Protein AF-A0A973LWS9-F1 (afdb_monomer_lite)

pLDDT: mean 93.08, std 3.89, range [81.31, 97.62]

Foldseek 3Di:
DDWPAPPDQQETDDDDDDPVCPPVCPRLVVVVVRVVVSVVVVHPHHDYPPDDPPVVCCVSPVDDDDDDDDDDDDDPD

Radius of gyration: 14.51 Å; chains: 1; bounding box: 36×34×40 Å

Structure (mmCIF, N/CA/C/O backbone):
data_AF-A0A973LWS9-F1
#
_entry.id   AF-A0A973LWS9-F1
#
loop_
_atom_site.group_PDB
_atom_site.id
_atom_site.type_symbol
_atom_site.label_atom_id
_atom_site.label_alt_id
_atom_site.label_comp_id
_atom_site.label_asym_id
_atom_site.label_entity_id
_atom_site.label_seq_id
_atom_site.pdbx_PDB_ins_code
_atom_site.Cartn_x
_atom_site.Cartn_y
_atom_site.Cartn_z
_atom_site.occupancy
_atom_site.B_iso_or_equiv
_atom_site.auth_seq_id
_atom_site.auth_comp_id
_atom_site.auth_asym_id
_atom_site.auth_atom_id
_atom_site.pdbx_PDB_model_num
ATOM 1 N N . ALA A 1 1 ? 3.771 -13.738 0.769 1.00 88.81 1 ALA A N 1
ATOM 2 C CA . ALA A 1 1 ? 3.488 -12.330 0.398 1.00 88.81 1 ALA A CA 1
ATOM 3 C C . ALA A 1 1 ? 4.070 -11.422 1.477 1.00 88.81 1 ALA A C 1
ATOM 5 O O . ALA A 1 1 ? 4.194 -11.888 2.601 1.00 88.81 1 ALA A O 1
ATOM 6 N N . PHE A 1 2 ? 4.435 -10.181 1.156 1.00 94.88 2 PHE A N 1
ATOM 7 C CA . PHE A 1 2 ? 4.993 -9.213 2.110 1.00 94.88 2 PHE A CA 1
ATOM 8 C C . PHE A 1 2 ? 4.335 -7.837 1.949 1.00 94.88 2 PHE A C 1
ATOM 10 O O . PHE A 1 2 ? 3.822 -7.520 0.872 1.00 94.88 2 PHE A O 1
ATOM 17 N N . ALA A 1 3 ? 4.369 -7.022 3.003 1.00 94.25 3 ALA A N 1
ATOM 18 C CA . ALA A 1 3 ? 3.995 -5.611 2.972 1.00 94.25 3 ALA A CA 1
ATOM 19 C C . ALA A 1 3 ? 4.860 -4.819 3.962 1.00 94.25 3 ALA A C 1
ATOM 21 O O . ALA A 1 3 ? 5.063 -5.262 5.090 1.00 94.25 3 ALA A O 1
ATOM 22 N N . ALA A 1 4 ? 5.340 -3.644 3.553 1.00 90.94 4 ALA A N 1
ATOM 23 C CA . ALA A 1 4 ? 5.953 -2.661 4.442 1.00 90.94 4 ALA A CA 1
ATOM 24 C C . ALA A 1 4 ? 4.847 -1.914 5.201 1.00 90.94 4 ALA A C 1
ATOM 26 O O . ALA A 1 4 ? 4.440 -0.802 4.861 1.00 90.94 4 ALA A O 1
ATOM 27 N N . TRP A 1 5 ? 4.295 -2.603 6.190 1.00 86.12 5 TRP A N 1
ATOM 28 C CA . TRP A 1 5 ? 3.210 -2.139 7.034 1.00 86.12 5 TRP A CA 1
ATOM 29 C C . TRP A 1 5 ? 3.735 -1.408 8.274 1.00 86.12 5 TRP A C 1
ATOM 31 O O . TRP A 1 5 ? 4.703 -1.853 8.879 1.00 86.12 5 TRP A O 1
ATOM 41 N N . GLY A 1 6 ? 3.110 -0.288 8.659 1.00 82.94 6 GLY A N 1
ATOM 42 C CA . GLY A 1 6 ? 3.435 0.424 9.904 1.00 82.94 6 GLY A CA 1
ATOM 43 C C . GLY A 1 6 ? 4.752 1.210 9.894 1.00 82.94 6 GLY A C 1
ATOM 44 O O . GLY A 1 6 ? 5.015 1.960 10.826 1.00 82.94 6 GLY A O 1
ATOM 45 N N . ALA A 1 7 ? 5.551 1.118 8.825 1.00 84.81 7 ALA A N 1
ATOM 46 C CA . ALA A 1 7 ? 6.810 1.858 8.688 1.00 84.81 7 ALA A CA 1
ATOM 47 C C . ALA A 1 7 ? 6.613 3.385 8.616 1.00 84.81 7 ALA A C 1
ATOM 49 O O . ALA A 1 7 ? 7.534 4.152 8.892 1.00 84.81 7 ALA A O 1
ATOM 50 N N . ARG A 1 8 ? 5.419 3.837 8.213 1.00 84.50 8 ARG A N 1
ATOM 51 C CA . ARG A 1 8 ? 5.015 5.245 8.156 1.00 84.50 8 ARG A CA 1
ATOM 52 C C . ARG A 1 8 ? 3.542 5.338 8.577 1.00 84.50 8 ARG A C 1
ATOM 54 O O . ARG A 1 8 ? 2.720 4.648 7.969 1.00 84.50 8 ARG A O 1
ATOM 61 N N . PRO A 1 9 ? 3.179 6.155 9.582 1.00 81.56 9 PRO A N 1
ATOM 62 C CA . PRO A 1 9 ? 1.782 6.329 9.975 1.00 81.56 9 PRO A CA 1
ATOM 63 C C . PRO A 1 9 ? 0.909 6.731 8.779 1.00 81.56 9 PRO A C 1
ATOM 65 O O . PRO A 1 9 ? 1.342 7.513 7.933 1.00 81.56 9 PRO A O 1
ATOM 68 N N . ALA A 1 10 ? -0.305 6.185 8.699 1.00 83.69 10 ALA A N 1
ATOM 69 C CA . ALA A 1 10 ? -1.272 6.413 7.616 1.00 83.69 10 ALA A CA 1
ATOM 70 C C . ALA A 1 10 ? -0.818 6.028 6.203 1.00 83.69 10 ALA A C 1
ATOM 72 O O . ALA A 1 10 ? -1.530 6.315 5.243 1.00 83.69 10 ALA A O 1
ATOM 73 N N . TRP A 1 11 ? 0.330 5.370 6.042 1.00 90.88 11 TRP A N 1
ATOM 74 C CA . TRP A 1 11 ? 0.845 4.940 4.747 1.00 90.88 11 TRP A CA 1
ATOM 75 C C . TRP A 1 11 ? 0.927 3.419 4.661 1.00 90.88 11 TRP A C 1
ATOM 77 O O . TRP A 1 11 ? 1.313 2.735 5.607 1.00 90.88 11 TRP A O 1
ATOM 87 N N . PHE A 1 12 ? 0.565 2.885 3.499 1.00 93.75 12 PHE A N 1
ATOM 88 C CA . PHE A 1 12 ? 0.670 1.473 3.167 1.00 93.75 12 PHE A CA 1
ATOM 89 C C . PHE A 1 12 ? 1.537 1.290 1.918 1.00 93.75 12 PHE A C 1
ATOM 91 O O . PHE A 1 12 ? 1.285 1.903 0.876 1.00 93.75 12 PHE A O 1
ATOM 98 N N . GLY A 1 13 ? 2.520 0.394 2.012 1.00 92.19 13 GLY A N 1
ATOM 99 C CA . GLY A 1 13 ? 3.335 -0.054 0.886 1.00 92.19 13 GLY A CA 1
ATOM 100 C C . GLY A 1 13 ? 4.834 0.249 1.036 1.00 92.19 13 GLY A C 1
ATOM 101 O O . GLY A 1 13 ? 5.217 1.074 1.866 1.00 92.19 13 GLY A O 1
ATOM 102 N N . PRO A 1 14 ? 5.693 -0.405 0.226 1.00 93.81 14 PRO A N 1
ATOM 103 C CA . PRO A 1 14 ? 5.349 -1.344 -0.851 1.00 93.81 14 PRO A CA 1
ATOM 104 C C . PRO A 1 14 ? 4.812 -2.695 -0.349 1.00 93.81 14 PRO A C 1
ATOM 106 O O . PRO A 1 14 ? 4.991 -3.0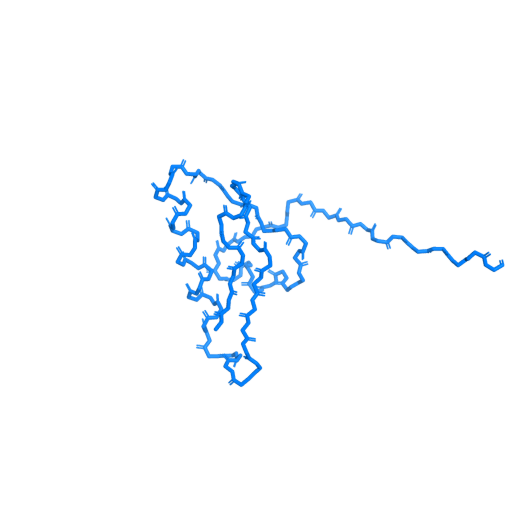64 0.809 1.00 93.81 14 PRO A O 1
ATOM 109 N N . MET A 1 15 ? 4.152 -3.447 -1.231 1.00 95.06 15 MET A N 1
ATOM 110 C CA . MET A 1 15 ? 3.724 -4.825 -0.973 1.00 95.06 15 MET A CA 1
ATOM 111 C C . MET A 1 15 ? 3.989 -5.718 -2.183 1.00 95.06 15 MET A C 1
ATOM 113 O O . MET A 1 15 ? 4.059 -5.237 -3.314 1.00 95.06 15 MET A O 1
ATOM 117 N N . GLY A 1 16 ? 4.077 -7.026 -1.959 1.00 94.50 16 GLY A N 1
ATOM 118 C CA . GLY A 1 16 ? 4.329 -7.987 -3.024 1.00 94.50 16 GLY A CA 1
ATOM 119 C C . GLY A 1 16 ? 3.802 -9.383 -2.722 1.00 94.50 16 GLY A C 1
ATOM 120 O O . GLY A 1 16 ? 3.725 -9.829 -1.577 1.00 94.50 16 GLY A O 1
ATOM 121 N N . THR A 1 17 ? 3.441 -10.098 -3.783 1.00 96.12 17 THR A N 1
ATOM 122 C CA . THR A 1 17 ? 3.114 -11.529 -3.738 1.00 96.12 17 THR A CA 1
ATOM 123 C C . THR A 1 17 ? 4.119 -12.277 -4.606 1.00 96.12 17 THR A C 1
ATOM 125 O O . THR A 1 17 ? 4.428 -11.820 -5.717 1.00 96.12 17 THR A O 1
ATOM 128 N N . ALA A 1 18 ? 4.640 -13.389 -4.079 1.00 96.75 18 ALA A N 1
ATOM 129 C CA . ALA A 1 18 ? 5.551 -14.270 -4.802 1.00 96.75 18 ALA A CA 1
ATOM 130 C C . ALA A 1 18 ? 4.912 -14.699 -6.140 1.00 96.75 18 ALA A C 1
ATOM 132 O O . ALA A 1 18 ? 3.685 -14.828 -6.176 1.00 96.75 18 ALA A O 1
ATOM 133 N N . PRO A 1 19 ? 5.681 -14.818 -7.242 1.00 97.19 19 PRO A N 1
ATOM 134 C CA . PRO A 1 19 ? 5.120 -15.023 -8.580 1.00 97.19 19 PRO A CA 1
ATOM 135 C C . PRO A 1 19 ? 4.164 -16.213 -8.699 1.00 97.19 19 PRO A C 1
ATOM 137 O O . PRO A 1 19 ? 3.081 -16.058 -9.257 1.00 97.19 19 PRO A O 1
ATOM 140 N N . ASP A 1 20 ? 4.545 -17.346 -8.118 1.00 97.62 20 ASP A N 1
ATOM 141 C CA . ASP A 1 20 ? 3.791 -18.601 -8.023 1.00 97.62 20 ASP A CA 1
ATOM 142 C C . ASP A 1 20 ? 2.460 -18.473 -7.266 1.00 97.62 20 ASP A C 1
ATOM 144 O O . ASP A 1 20 ? 1.505 -19.190 -7.546 1.00 97.62 20 ASP A O 1
ATOM 148 N N . ALA A 1 21 ? 2.370 -17.524 -6.337 1.00 95.94 21 ALA A N 1
ATOM 149 C CA . ALA A 1 21 ? 1.194 -17.310 -5.506 1.00 95.94 21 ALA A CA 1
ATOM 150 C C . ALA A 1 21 ? 0.293 -16.150 -5.985 1.00 95.94 21 ALA A C 1
ATOM 152 O O . ALA A 1 21 ? -0.674 -15.773 -5.309 1.00 95.94 21 ALA A O 1
ATOM 153 N N . ARG A 1 22 ? 0.607 -15.528 -7.131 1.00 95.19 22 ARG A N 1
ATOM 154 C CA . ARG A 1 22 ? -0.234 -14.481 -7.743 1.00 95.19 22 ARG A CA 1
ATOM 155 C C . ARG A 1 22 ? -1.531 -15.090 -8.283 1.00 95.19 22 ARG A C 1
ATOM 157 O O . ARG A 1 22 ? -1.598 -16.263 -8.610 1.00 95.19 22 ARG A O 1
ATOM 164 N N . GLY A 1 23 ? -2.597 -14.291 -8.345 1.00 94.69 23 GLY A N 1
ATOM 165 C CA . GLY A 1 23 ? -3.921 -14.758 -8.788 1.00 94.69 23 GLY A CA 1
ATOM 166 C C . GLY A 1 23 ? -4.713 -15.545 -7.735 1.00 94.69 23 GLY A C 1
ATOM 167 O O . GLY A 1 23 ? -5.933 -15.578 -7.810 1.00 94.69 23 GLY A O 1
ATOM 168 N N . LEU A 1 24 ? -4.061 -16.055 -6.684 1.00 96.75 24 LEU A N 1
ATOM 169 C CA . LEU A 1 24 ? -4.699 -16.824 -5.603 1.00 96.75 24 LEU A CA 1
ATOM 170 C C . LEU A 1 24 ? -5.360 -15.957 -4.512 1.00 96.75 24 LEU A C 1
ATOM 172 O O . LEU A 1 24 ? -5.779 -16.452 -3.472 1.00 96.75 24 LEU A O 1
ATOM 176 N N . GLY A 1 25 ? -5.404 -14.635 -4.693 1.00 95.69 25 GLY A N 1
ATOM 177 C CA . GLY A 1 25 ? -6.040 -13.708 -3.747 1.00 95.69 25 GLY A CA 1
ATOM 178 C C . GLY A 1 25 ? -5.211 -13.322 -2.512 1.00 95.69 25 GLY A C 1
ATOM 179 O O . GLY A 1 25 ? -5.630 -12.426 -1.776 1.00 95.69 25 GLY A O 1
ATOM 180 N N . LEU A 1 26 ? -4.015 -13.894 -2.307 1.00 96.94 26 LEU A N 1
ATOM 181 C CA . LEU A 1 26 ? -3.173 -13.620 -1.126 1.00 96.94 26 LEU A CA 1
ATOM 182 C C . LEU A 1 26 ? -2.886 -12.128 -0.904 1.00 96.94 26 LEU A C 1
ATOM 184 O O . LEU A 1 26 ? -2.975 -11.643 0.222 1.00 96.94 26 LEU A O 1
ATOM 188 N N . GLY A 1 27 ? -2.587 -11.380 -1.970 1.00 95.88 27 GLY A N 1
ATOM 189 C CA . GLY A 1 27 ? -2.340 -9.940 -1.870 1.00 95.88 27 GLY A CA 1
ATOM 190 C C . GLY A 1 27 ? -3.549 -9.164 -1.335 1.00 95.88 27 GLY A C 1
ATOM 191 O O . GLY A 1 27 ? -3.387 -8.247 -0.536 1.00 95.88 27 GLY A O 1
ATOM 192 N N . GLY A 1 28 ? -4.768 -9.552 -1.720 1.00 96.56 28 GLY A N 1
ATOM 193 C CA . GLY A 1 28 ? -5.990 -8.910 -1.228 1.00 96.56 28 GLY A CA 1
ATOM 194 C C . GLY A 1 28 ? -6.229 -9.179 0.258 1.00 96.56 28 GLY A C 1
ATOM 195 O O . GLY A 1 28 ? -6.618 -8.272 0.990 1.00 96.56 28 GLY A O 1
ATOM 196 N N . VAL A 1 29 ? -5.950 -10.404 0.718 1.00 97.50 29 VAL A N 1
ATOM 197 C CA . VAL A 1 29 ? -6.032 -10.759 2.144 1.00 97.50 29 VAL A CA 1
ATOM 198 C C . VAL A 1 29 ? -5.010 -9.968 2.958 1.00 97.50 29 VAL A C 1
ATOM 200 O O . VAL A 1 29 ? -5.380 -9.358 3.960 1.00 97.50 29 VAL A O 1
ATOM 203 N N . LEU A 1 30 ? -3.752 -9.932 2.508 1.00 96.94 30 LEU A N 1
ATOM 204 C CA . LEU A 1 30 ? -2.683 -9.188 3.176 1.00 96.94 30 LEU A CA 1
ATOM 205 C C . LEU A 1 30 ? -3.022 -7.698 3.302 1.00 96.94 30 LEU A C 1
ATOM 207 O O . LEU A 1 30 ? -2.948 -7.149 4.397 1.00 96.94 30 LEU A O 1
ATOM 211 N N . LEU A 1 31 ? -3.456 -7.069 2.204 1.00 96.44 31 LEU A N 1
ATOM 212 C CA . LEU A 1 31 ? -3.860 -5.663 2.188 1.00 96.44 31 LEU A CA 1
ATOM 213 C C . LEU A 1 31 ? -4.940 -5.370 3.240 1.00 96.44 31 LEU A C 1
ATOM 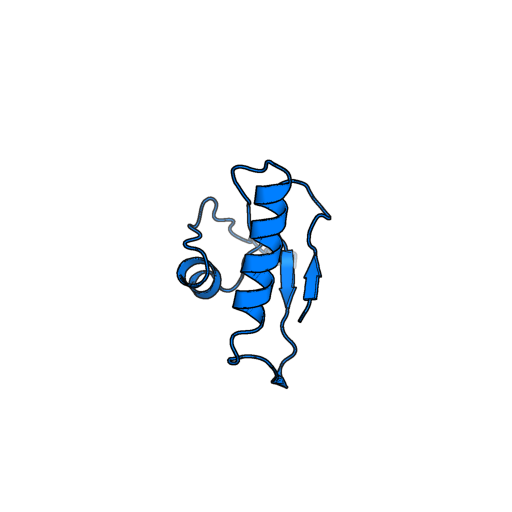215 O O . LEU A 1 31 ? -4.797 -4.434 4.021 1.00 96.44 31 LEU A O 1
ATOM 219 N N . ARG A 1 32 ? -6.009 -6.175 3.287 1.00 97.00 32 ARG A N 1
ATOM 220 C CA . ARG A 1 32 ? -7.117 -5.954 4.232 1.00 97.00 32 ARG A CA 1
ATOM 221 C C . ARG A 1 32 ? -6.698 -6.139 5.683 1.00 97.00 32 ARG A C 1
ATOM 223 O O . ARG A 1 32 ? -7.156 -5.371 6.518 1.00 97.00 32 ARG A O 1
ATOM 230 N N . ARG A 1 33 ? -5.843 -7.124 5.978 1.00 97.00 33 ARG A N 1
ATOM 231 C CA . ARG A 1 33 ? -5.327 -7.330 7.340 1.00 97.00 33 ARG A CA 1
ATOM 232 C C . ARG A 1 33 ? -4.525 -6.123 7.809 1.00 97.00 33 ARG A C 1
ATOM 234 O O . ARG A 1 33 ? -4.840 -5.577 8.854 1.00 97.00 33 ARG A O 1
ATOM 241 N N . CYS A 1 34 ? -3.596 -5.637 6.989 1.00 95.62 34 CYS A N 1
ATOM 242 C CA . CYS A 1 34 ? -2.852 -4.426 7.318 1.00 95.62 34 CYS A CA 1
ATOM 243 C C . CYS A 1 34 ? -3.791 -3.229 7.533 1.00 95.62 34 CYS A C 1
ATOM 245 O O . CYS A 1 34 ? -3.740 -2.595 8.574 1.00 95.62 34 CYS A O 1
ATOM 247 N N . LEU A 1 35 ? -4.721 -2.937 6.617 1.00 94.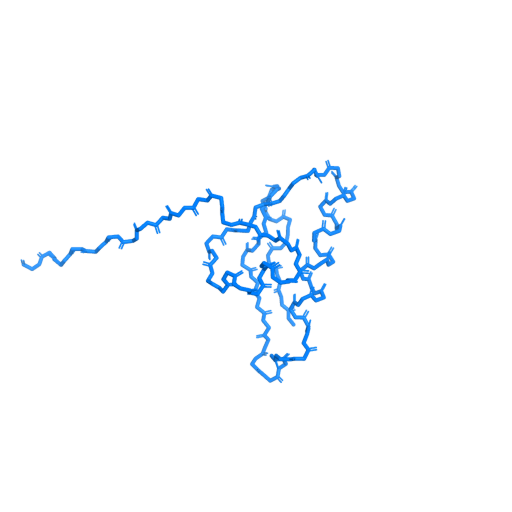88 35 LEU A N 1
ATOM 248 C CA . LEU A 1 35 ? -5.640 -1.804 6.812 1.00 94.88 35 LEU A CA 1
ATOM 249 C C . LEU A 1 35 ? -6.540 -1.954 8.052 1.00 94.88 35 LEU A C 1
ATOM 251 O O . LEU A 1 35 ? -6.848 -0.955 8.703 1.00 94.88 35 LEU A O 1
ATOM 255 N N . ALA A 1 36 ? -6.940 -3.181 8.399 1.00 95.50 36 ALA A N 1
ATOM 256 C CA . ALA A 1 36 ? -7.660 -3.452 9.640 1.00 95.50 36 ALA A CA 1
ATOM 257 C C . ALA A 1 36 ? -6.809 -3.108 10.872 1.00 95.50 36 ALA A C 1
ATOM 259 O O . ALA A 1 36 ? -7.326 -2.492 11.801 1.00 95.50 36 ALA A O 1
ATOM 260 N N . ASP A 1 37 ? -5.506 -3.397 10.846 1.00 94.94 37 ASP A N 1
ATOM 261 C CA . ASP A 1 37 ? -4.584 -3.004 11.913 1.00 94.94 37 ASP A CA 1
ATOM 262 C C . ASP A 1 37 ? -4.455 -1.467 12.019 1.00 94.94 37 ASP A C 1
ATOM 264 O O . ASP A 1 37 ? -4.446 -0.937 13.128 1.00 94.94 37 ASP A O 1
ATOM 268 N N . GLN A 1 38 ? -4.435 -0.711 10.903 1.00 92.19 38 GLN A N 1
ATOM 269 C CA . GLN A 1 38 ? -4.448 0.775 10.949 1.00 92.19 38 GLN A CA 1
ATOM 270 C C . GLN A 1 38 ? -5.718 1.258 11.622 1.00 92.19 38 GLN A C 1
ATOM 272 O O . GLN A 1 38 ? -5.681 2.147 12.473 1.00 92.19 38 GLN A O 1
ATOM 277 N N . ARG A 1 39 ? -6.848 0.670 11.226 1.00 93.75 39 ARG A N 1
ATOM 278 C CA . ARG A 1 39 ? -8.143 1.022 11.784 1.00 93.75 39 ARG A CA 1
ATOM 279 C C . ARG A 1 39 ? -8.187 0.748 13.286 1.00 93.75 39 ARG A C 1
ATOM 281 O O . ARG A 1 39 ? -8.663 1.603 14.027 1.00 93.75 39 ARG A O 1
ATOM 288 N N . ALA A 1 40 ? -7.669 -0.398 13.727 1.00 95.06 40 ALA A N 1
ATOM 289 C CA . ALA A 1 40 ? -7.563 -0.753 15.141 1.00 95.06 40 ALA A CA 1
ATOM 290 C C . ALA A 1 40 ? -6.641 0.209 15.912 1.00 95.06 40 ALA A C 1
ATOM 292 O O . ALA A 1 40 ? -6.937 0.560 17.049 1.00 95.06 40 ALA A O 1
ATOM 293 N N . ALA A 1 41 ? -5.588 0.717 15.266 1.00 92.62 41 ALA A N 1
ATOM 294 C CA . ALA A 1 41 ? -4.709 1.759 15.799 1.00 92.62 41 ALA A CA 1
ATOM 295 C C . ALA A 1 41 ? -5.319 3.182 15.765 1.00 92.62 41 ALA A C 1
ATOM 297 O O . ALA A 1 41 ? -4.611 4.163 15.988 1.00 92.62 41 ALA A O 1
ATOM 298 N N . GLY A 1 42 ? -6.616 3.323 15.466 1.00 93.50 42 GLY A N 1
ATOM 299 C CA . GLY A 1 42 ? -7.334 4.602 15.479 1.00 93.50 42 GLY A CA 1
ATOM 300 C C . GLY A 1 42 ? -7.225 5.414 14.188 1.00 93.50 42 GLY A C 1
ATOM 301 O O . GLY A 1 42 ? -7.692 6.551 14.128 1.00 93.50 42 GLY A O 1
ATOM 302 N N . GLN A 1 43 ? -6.638 4.858 13.129 1.00 92.12 43 GLN A N 1
ATOM 303 C CA . GLN A 1 43 ? -6.503 5.570 11.864 1.00 92.12 43 GLN A CA 1
ATOM 304 C C . GLN A 1 43 ? -7.829 5.546 11.098 1.00 92.12 43 GLN A C 1
ATOM 306 O O . GLN A 1 43 ? -8.381 4.491 10.774 1.00 92.12 43 GLN A O 1
ATOM 311 N N . ALA A 1 44 ? -8.350 6.732 10.786 1.00 92.88 44 ALA A N 1
ATOM 312 C CA . ALA A 1 44 ? -9.588 6.876 10.023 1.00 92.88 44 ALA A CA 1
ATOM 313 C C . ALA A 1 44 ? -9.383 6.689 8.510 1.00 92.88 44 ALA A C 1
ATOM 315 O O . ALA A 1 44 ? -10.337 6.378 7.798 1.00 92.88 44 ALA A O 1
ATOM 316 N N . SER A 1 45 ? -8.154 6.876 8.023 1.00 92.06 45 SER A N 1
ATOM 317 C CA . SER A 1 45 ? -7.798 6.779 6.608 1.00 92.06 45 SER A CA 1
ATOM 318 C C . SER A 1 45 ? -6.380 6.237 6.423 1.00 92.06 45 SER A C 1
ATOM 320 O O . SER A 1 45 ? -5.573 6.259 7.351 1.00 92.06 45 SER A O 1
ATOM 322 N N . ALA A 1 46 ? -6.099 5.751 5.214 1.00 92.81 46 ALA A N 1
ATOM 323 C CA . ALA A 1 46 ? -4.797 5.244 4.811 1.00 92.81 46 ALA A CA 1
ATOM 324 C C . ALA A 1 46 ? -4.502 5.642 3.362 1.00 92.81 46 ALA A C 1
ATOM 326 O O . ALA A 1 46 ? -5.388 5.600 2.506 1.00 92.81 46 ALA A O 1
ATOM 327 N N . GLN A 1 47 ? -3.250 5.979 3.078 1.00 93.69 47 GLN A N 1
ATOM 328 C CA . GLN A 1 47 ? -2.751 6.259 1.738 1.00 93.69 47 GLN A CA 1
ATOM 329 C C . GLN A 1 47 ? -1.890 5.103 1.237 1.00 93.69 47 GLN A C 1
ATOM 331 O O . GLN A 1 47 ? -0.998 4.619 1.930 1.00 93.69 47 GLN A O 1
ATOM 336 N N . ILE A 1 48 ? -2.129 4.687 -0.004 1.00 93.81 48 ILE A N 1
ATOM 337 C CA . ILE A 1 48 ? -1.287 3.714 -0.702 1.00 93.81 48 ILE A CA 1
ATOM 338 C C . ILE A 1 48 ? -0.321 4.507 -1.582 1.00 93.81 48 ILE A C 1
ATOM 340 O O . ILE A 1 48 ? -0.735 5.150 -2.548 1.00 93.81 48 ILE A O 1
ATOM 344 N N . GLY A 1 49 ? 0.960 4.501 -1.219 1.00 90.62 49 GLY A N 1
ATOM 345 C CA . GLY A 1 49 ? 1.984 5.298 -1.896 1.00 90.62 49 GLY A CA 1
ATOM 346 C C . GLY A 1 49 ? 2.495 4.654 -3.185 1.00 90.62 49 GLY A C 1
ATOM 347 O O . GLY A 1 49 ? 2.547 3.429 -3.277 1.00 90.62 49 GLY A O 1
ATOM 348 N N . TRP A 1 50 ? 2.912 5.483 -4.156 1.00 88.19 50 TRP A N 1
ATOM 349 C CA . TRP A 1 50 ? 3.597 5.058 -5.394 1.00 88.19 50 TRP A CA 1
ATOM 350 C C . TRP A 1 50 ? 2.952 3.837 -6.062 1.00 88.19 50 TRP A C 1
ATOM 352 O O . TRP A 1 50 ? 3.588 2.815 -6.327 1.00 88.19 50 TRP A O 1
ATOM 362 N N . VAL A 1 51 ? 1.639 3.921 -6.268 1.00 89.50 51 VAL A N 1
ATOM 363 C CA . VAL A 1 51 ? 0.856 2.755 -6.656 1.00 89.50 51 VAL A CA 1
ATOM 364 C C . VAL A 1 51 ? 1.083 2.396 -8.126 1.00 89.50 51 VAL A C 1
ATOM 366 O O . VAL A 1 51 ? 1.008 3.249 -9.004 1.00 89.50 51 VAL A O 1
ATOM 369 N N . GLY A 1 52 ? 1.315 1.111 -8.397 1.00 81.31 52 GLY A N 1
ATOM 370 C CA . GLY A 1 52 ? 1.300 0.570 -9.758 1.00 81.31 52 GLY A CA 1
ATOM 371 C C . GLY A 1 52 ? -0.118 0.163 -10.185 1.00 81.31 52 GLY A C 1
ATOM 372 O O . GLY A 1 52 ? -0.781 0.881 -10.933 1.00 81.31 52 GLY A O 1
ATOM 373 N N . PRO A 1 53 ? -0.637 -0.988 -9.710 1.00 88.12 53 PRO A N 1
ATOM 374 C CA . PRO A 1 53 ? -1.905 -1.536 -10.188 1.00 88.12 53 PRO A CA 1
ATOM 3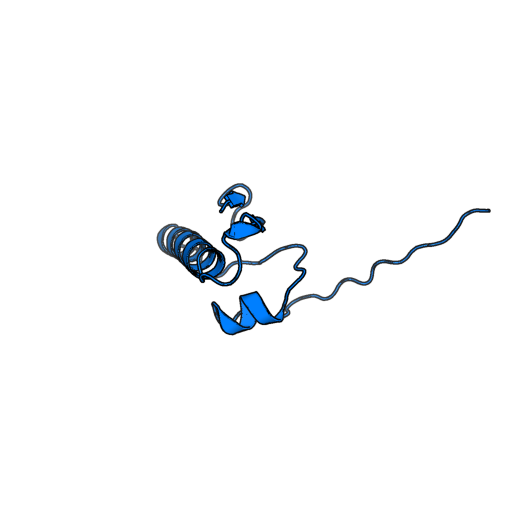75 C C . PRO 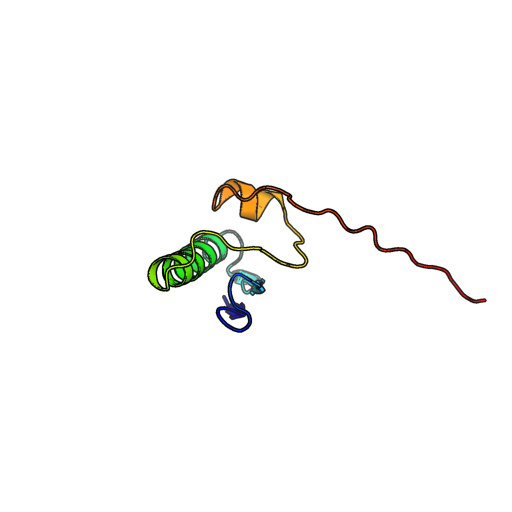A 1 53 ? -3.127 -0.897 -9.501 1.00 88.12 53 PRO A C 1
ATOM 377 O O . PRO A 1 53 ? -3.718 -1.482 -8.594 1.00 88.12 53 PRO A O 1
ATOM 380 N N . LEU A 1 54 ? -3.568 0.276 -9.972 1.00 91.75 54 LEU A N 1
ATOM 381 C CA . LEU A 1 54 ? -4.749 0.993 -9.446 1.00 91.75 54 LEU A CA 1
ATOM 382 C C . LEU A 1 54 ? -6.004 0.108 -9.327 1.00 91.75 54 LEU A C 1
ATOM 384 O O . LEU A 1 54 ? -6.695 0.121 -8.306 1.00 91.75 54 LEU A O 1
ATOM 388 N N . ARG A 1 55 ? -6.278 -0.710 -10.354 1.00 94.00 55 ARG A N 1
ATOM 389 C CA . ARG A 1 55 ? -7.456 -1.596 -10.397 1.00 94.00 55 ARG A CA 1
ATOM 390 C C . ARG A 1 55 ? -7.476 -2.621 -9.264 1.00 94.00 55 ARG A C 1
ATOM 392 O O . ARG A 1 55 ? -8.556 -2.953 -8.783 1.00 94.00 55 ARG A O 1
ATOM 399 N N . PHE A 1 56 ? -6.312 -3.113 -8.835 1.00 95.00 56 PHE A N 1
ATOM 400 C CA . PHE A 1 56 ? -6.224 -4.072 -7.734 1.00 95.00 56 PHE A CA 1
ATOM 401 C C . PHE A 1 56 ? -6.727 -3.442 -6.431 1.00 95.00 56 PHE A C 1
ATOM 403 O O . PHE A 1 56 ? -7.644 -3.976 -5.812 1.00 95.00 56 PHE A O 1
ATOM 410 N N . TYR A 1 57 ? -6.197 -2.273 -6.063 1.00 95.75 57 TYR A N 1
ATOM 411 C CA . TYR A 1 57 ? -6.566 -1.592 -4.820 1.00 95.75 57 TYR A CA 1
ATOM 412 C C . TYR A 1 57 ? -8.011 -1.086 -4.838 1.00 95.75 57 TYR A C 1
ATOM 414 O O . TYR A 1 57 ? -8.734 -1.246 -3.854 1.00 95.75 57 TYR A O 1
ATOM 422 N N . SER A 1 58 ? -8.465 -0.551 -5.976 1.00 96.12 58 SER A N 1
ATOM 423 C CA . SER A 1 58 ? -9.856 -0.122 -6.142 1.00 96.12 58 SER A CA 1
ATOM 424 C C . SER A 1 58 ? -10.839 -1.280 -5.926 1.00 96.12 58 SER A C 1
ATOM 426 O O . SER A 1 58 ? -11.782 -1.145 -5.151 1.00 96.12 58 SER A O 1
ATOM 428 N N . ARG A 1 59 ? -10.581 -2.460 -6.511 1.00 95.56 59 ARG A N 1
ATOM 429 C CA . ARG A 1 59 ? -11.442 -3.643 -6.322 1.00 95.56 59 ARG A CA 1
ATOM 430 C C . ARG A 1 59 ? -11.315 -4.273 -4.936 1.00 95.56 59 ARG A C 1
ATOM 432 O O . ARG A 1 59 ? -12.293 -4.808 -4.427 1.00 95.56 59 ARG A O 1
ATOM 439 N N . ALA A 1 60 ? -10.121 -4.277 -4.348 1.00 96.00 60 ALA A N 1
ATOM 440 C CA . ALA A 1 60 ? -9.870 -5.000 -3.105 1.00 96.00 60 ALA A CA 1
ATOM 441 C C . ALA A 1 60 ? -10.446 -4.297 -1.867 1.00 96.00 60 ALA A C 1
ATOM 443 O O . ALA A 1 60 ? -10.878 -4.995 -0.943 1.00 96.00 60 ALA A O 1
ATOM 444 N N . VAL A 1 61 ? -10.400 -2.956 -1.842 1.00 95.81 61 VAL A N 1
ATOM 445 C CA . VAL A 1 61 ? -10.717 -2.132 -0.657 1.00 95.81 61 VAL A CA 1
ATOM 446 C C . VAL A 1 61 ? -11.437 -0.815 -0.980 1.00 95.81 61 VAL A C 1
ATOM 448 O O . VAL A 1 61 ? -11.576 0.033 -0.107 1.00 95.81 61 VAL A O 1
ATOM 451 N N . GLY A 1 62 ? -11.878 -0.600 -2.224 1.00 95.81 62 GLY A N 1
ATOM 452 C CA . GLY A 1 62 ? -12.565 0.638 -2.608 1.00 95.81 62 GLY A CA 1
ATOM 453 C C . GLY A 1 62 ? -11.654 1.867 -2.681 1.00 95.81 62 GLY A C 1
ATOM 454 O O . GLY A 1 62 ? -12.151 2.993 -2.653 1.00 95.81 62 GLY A O 1
ATOM 455 N N . ALA A 1 63 ? -10.332 1.673 -2.773 1.00 95.69 63 ALA A N 1
ATOM 456 C CA . ALA A 1 63 ? -9.376 2.772 -2.883 1.00 95.69 63 ALA A CA 1
ATOM 457 C C . ALA A 1 63 ? -9.644 3.628 -4.133 1.00 95.69 63 ALA A C 1
ATOM 459 O O . ALA A 1 63 ? -10.011 3.118 -5.198 1.00 95.69 63 ALA A O 1
ATOM 460 N N . ARG A 1 64 ? -9.421 4.936 -4.003 1.00 95.31 64 ARG A N 1
ATOM 461 C CA . ARG A 1 64 ? -9.605 5.928 -5.068 1.00 95.31 64 ARG A CA 1
ATOM 462 C C . ARG A 1 64 ? -8.284 6.640 -5.329 1.00 95.31 64 ARG A C 1
ATOM 464 O O . ARG A 1 64 ? -7.486 6.811 -4.409 1.00 95.31 64 ARG A O 1
ATOM 471 N N . ALA A 1 65 ? -8.049 7.036 -6.577 1.00 93.25 65 ALA A N 1
ATOM 472 C CA . ALA A 1 65 ? -6.898 7.865 -6.905 1.00 93.25 65 ALA A CA 1
ATOM 473 C C . ALA A 1 65 ? -7.099 9.257 -6.290 1.00 93.25 65 ALA A C 1
ATOM 475 O O . ALA A 1 65 ? -8.060 9.943 -6.623 1.00 93.25 65 ALA A O 1
ATOM 476 N N . GLU A 1 66 ? -6.210 9.640 -5.375 1.00 92.19 66 GLU A N 1
ATOM 477 C CA . GLU A 1 66 ? -6.247 10.948 -4.709 1.00 92.19 66 GLU A CA 1
ATOM 478 C C . GLU A 1 66 ? -5.299 11.947 -5.387 1.00 92.19 66 GLU A C 1
ATOM 480 O O . GLU A 1 66 ? -5.667 13.089 -5.639 1.00 92.19 66 GLU A O 1
ATOM 485 N N . ARG A 1 67 ? -4.073 11.513 -5.708 1.00 92.12 67 ARG A N 1
ATOM 486 C CA . ARG A 1 67 ? -3.038 12.327 -6.360 1.00 92.12 67 ARG A CA 1
ATOM 487 C C . ARG A 1 67 ? -2.405 11.560 -7.513 1.00 92.12 67 ARG A C 1
ATOM 489 O O . ARG A 1 67 ? -2.169 10.357 -7.400 1.00 92.12 67 ARG A O 1
ATOM 496 N N . VAL A 1 68 ? -2.100 12.275 -8.593 1.00 91.38 68 VAL A N 1
ATOM 497 C CA . VAL A 1 68 ? -1.419 11.746 -9.782 1.00 91.38 68 VAL A CA 1
ATOM 498 C C . VAL A 1 68 ? -0.113 12.508 -9.964 1.00 91.38 68 VAL A C 1
ATOM 500 O O . VAL A 1 68 ? -0.109 13.736 -9.989 1.00 91.38 68 VAL A O 1
ATOM 503 N N . PHE A 1 69 ? 0.989 11.771 -10.074 1.00 91.50 69 PHE A N 1
ATOM 504 C CA . PHE A 1 69 ? 2.324 12.324 -10.281 1.00 91.50 69 PHE A CA 1
ATOM 505 C C . PHE A 1 69 ? 2.824 11.910 -11.663 1.00 91.50 69 PHE A C 1
ATOM 507 O O . PHE A 1 69 ? 2.789 10.728 -12.005 1.00 91.50 69 PHE A O 1
ATOM 514 N N . TRP A 1 70 ? 3.300 12.879 -12.440 1.00 91.69 70 TRP A N 1
ATOM 515 C CA . TRP A 1 70 ? 3.897 12.645 -13.751 1.00 91.69 70 TRP A CA 1
ATOM 516 C C . TRP A 1 70 ? 5.415 12.587 -13.609 1.00 91.69 70 TRP A C 1
ATOM 518 O O . TRP A 1 70 ? 6.036 13.532 -13.123 1.00 91.69 70 TRP A O 1
ATOM 528 N N . LEU A 1 71 ? 6.009 11.466 -14.013 1.00 92.38 71 LEU A N 1
ATOM 529 C CA . LEU A 1 71 ? 7.459 11.312 -14.058 1.00 92.38 71 LEU A CA 1
ATOM 530 C C . LEU A 1 71 ? 7.977 11.934 -15.355 1.00 92.38 71 LEU A C 1
ATOM 532 O O . LEU A 1 71 ? 7.689 11.435 -16.440 1.00 92.38 71 LEU A O 1
ATOM 536 N N . TYR A 1 72 ? 8.750 13.009 -15.230 1.00 94.56 72 TYR A N 1
ATOM 537 C CA . TYR A 1 72 ? 9.449 13.628 -16.350 1.00 94.56 72 TYR A CA 1
ATOM 538 C C . TYR A 1 72 ? 10.878 13.098 -16.417 1.00 94.56 72 TYR A C 1
ATOM 540 O O . TYR A 1 72 ? 11.541 12.931 -15.392 1.00 94.56 72 TYR A O 1
ATOM 548 N N . ARG A 1 73 ? 11.363 12.862 -17.634 1.00 95.88 73 ARG A N 1
ATOM 549 C CA . ARG A 1 73 ? 12.751 12.494 -17.911 1.00 95.88 73 ARG A CA 1
ATOM 550 C C . ARG A 1 73 ? 13.270 13.383 -19.036 1.00 95.88 73 ARG A C 1
ATOM 552 O O . ARG A 1 73 ? 12.551 13.621 -20.002 1.00 95.88 73 ARG A O 1
ATOM 559 N N . ARG A 1 74 ? 14.502 13.871 -18.900 1.00 95.44 74 ARG A N 1
ATOM 560 C CA . ARG A 1 74 ? 15.230 14.606 -19.940 1.00 95.44 74 ARG A CA 1
ATOM 561 C C . ARG A 1 74 ? 16.602 13.970 -20.091 1.00 95.44 74 ARG A C 1
ATOM 563 O O . ARG A 1 74 ? 17.307 13.838 -19.092 1.00 95.44 74 ARG A O 1
ATOM 570 N N . ASP A 1 75 ? 16.965 13.603 -21.311 1.00 95.25 75 ASP A N 1
ATOM 571 C CA . ASP A 1 75 ? 18.327 13.175 -21.611 1.00 95.25 75 ASP A CA 1
ATOM 572 C C . ASP A 1 75 ? 19.226 14.416 -21.705 1.00 95.25 75 ASP A C 1
ATOM 574 O O . ASP A 1 75 ? 18.833 15.438 -22.265 1.00 95.25 75 ASP A O 1
ATOM 578 N N . LEU A 1 76 ? 20.393 14.357 -21.064 1.00 94.12 76 LEU A N 1
ATOM 579 C CA . LEU A 1 76 ? 21.307 15.497 -20.901 1.00 94.12 76 LEU A CA 1
ATOM 580 C C . LEU A 1 76 ? 22.462 15.491 -21.916 1.00 94.12 76 LEU A C 1
ATOM 582 O O . LEU A 1 76 ? 23.488 16.109 -21.645 1.00 94.12 76 LEU A O 1
ATOM 586 N N . ALA A 1 77 ? 22.313 14.743 -23.012 1.00 84.38 77 ALA A N 1
ATOM 587 C CA . ALA A 1 77 ? 23.325 14.626 -24.061 1.00 84.38 77 ALA A CA 1
ATOM 588 C C . ALA A 1 77 ? 23.559 15.956 -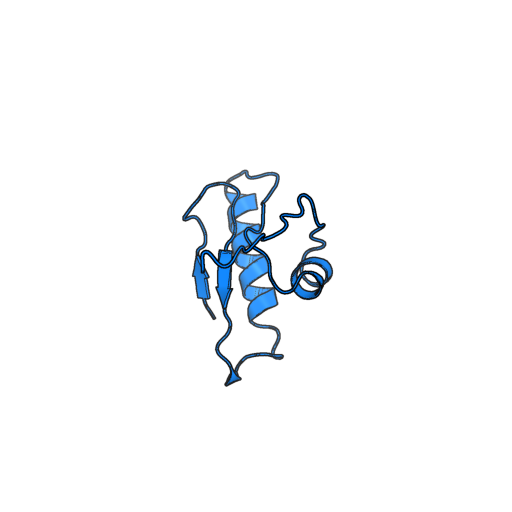24.791 1.00 84.38 77 ALA A C 1
ATOM 590 O O . ALA A 1 77 ? 22.572 16.708 -24.974 1.00 84.38 77 ALA A O 1
#

Secondary structure (DSSP, 8-state):
-EEEESSSTTEEEEEE--GGGTTSSHHHHHHHHHHHHHHHTT-S--EE-S-S-HHHHHHHH----------------

Sequence (77 aa):
AFAAWGARPAWFGPMGTAPDARGLGLGGVLLRRCLADQRAAGQASAQIGWVGPLRFYSRAVGARAERVFWLYRRDLA